Protein AF-A0A3D4TBX6-F1 (afdb_monomer_lite)

pLDDT: mean 85.85, std 11.61, range [38.22, 97.81]

Structure (mmCIF, N/CA/C/O backbone):
data_AF-A0A3D4TBX6-F1
#
_entry.id   AF-A0A3D4TBX6-F1
#
loop_
_atom_site.group_PDB
_atom_site.id
_atom_site.type_symbol
_atom_site.label_atom_id
_atom_site.label_alt_id
_atom_site.label_comp_id
_atom_site.label_asym_id
_atom_site.label_entity_id
_atom_site.label_seq_id
_atom_site.pdbx_PDB_ins_code
_atom_site.Cartn_x
_atom_site.Cartn_y
_atom_site.Cartn_z
_atom_site.occup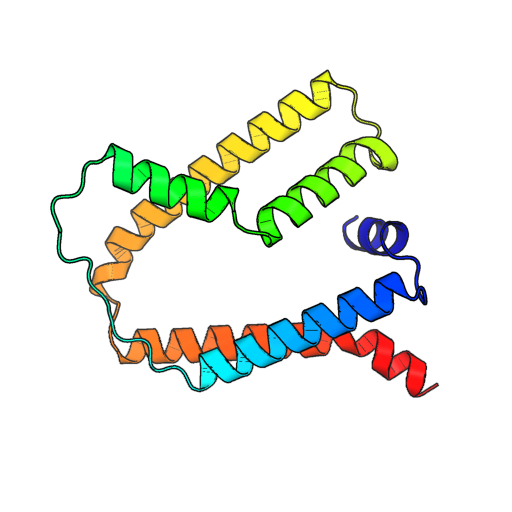ancy
_atom_site.B_iso_or_equiv
_atom_site.auth_seq_id
_atom_site.auth_comp_id
_atom_site.auth_asym_id
_atom_site.auth_atom_id
_atom_site.pdbx_PDB_model_num
ATOM 1 N N . MET A 1 1 ? 3.051 -11.072 -17.458 1.00 38.22 1 MET A N 1
ATOM 2 C CA . MET A 1 1 ? 3.569 -9.685 -17.540 1.00 38.22 1 MET A CA 1
ATOM 3 C C . MET A 1 1 ? 4.229 -9.220 -16.240 1.00 38.22 1 MET A C 1
ATOM 5 O O . MET A 1 1 ? 5.408 -8.909 -16.297 1.00 38.22 1 MET A O 1
ATOM 9 N N . LEU A 1 2 ? 3.565 -9.245 -15.072 1.00 41.22 2 LEU A N 1
ATOM 10 C CA . LEU A 1 2 ? 4.195 -8.851 -13.788 1.00 41.22 2 LEU A CA 1
ATOM 11 C C . LEU A 1 2 ? 5.423 -9.704 -13.398 1.00 41.22 2 LEU A C 1
ATOM 13 O O . LEU A 1 2 ? 6.410 -9.169 -12.903 1.00 41.22 2 LEU A O 1
ATOM 17 N N . SER A 1 3 ? 5.400 -11.010 -13.683 1.00 48.66 3 SER A N 1
ATOM 18 C CA . SER A 1 3 ? 6.542 -11.912 -13.461 1.00 48.66 3 SER A CA 1
ATOM 19 C C . SER A 1 3 ? 7.760 -11.591 -14.339 1.00 48.66 3 SER A C 1
ATOM 21 O O . SER A 1 3 ? 8.889 -11.701 -13.876 1.00 48.66 3 SER A O 1
ATOM 23 N N . TYR A 1 4 ? 7.541 -11.143 -15.580 1.00 54.47 4 TYR A N 1
ATOM 24 C CA . TYR A 1 4 ? 8.605 -10.782 -16.525 1.00 54.47 4 TYR A CA 1
ATOM 25 C C . TYR A 1 4 ? 9.318 -9.483 -16.122 1.00 54.47 4 TYR A C 1
ATOM 27 O O . TYR A 1 4 ? 10.529 -9.364 -16.259 1.00 54.47 4 TYR A O 1
ATOM 35 N N . PHE A 1 5 ? 8.581 -8.514 -15.575 1.00 56.22 5 PHE A N 1
ATOM 36 C CA . PHE A 1 5 ? 9.164 -7.273 -15.066 1.00 56.22 5 PHE A CA 1
ATOM 37 C C . PHE A 1 5 ? 9.994 -7.501 -13.794 1.00 56.22 5 PHE A C 1
ATOM 39 O O . PHE A 1 5 ? 11.101 -6.981 -13.686 1.00 56.22 5 PHE A O 1
ATOM 46 N N . ASN A 1 6 ? 9.496 -8.327 -12.864 1.00 54.22 6 ASN A N 1
ATOM 47 C CA . ASN A 1 6 ? 10.234 -8.695 -11.651 1.00 54.22 6 ASN A CA 1
ATOM 48 C C . ASN A 1 6 ? 11.604 -9.318 -11.989 1.00 54.22 6 ASN A C 1
ATOM 50 O O . ASN A 1 6 ? 12.613 -8.885 -11.442 1.00 54.22 6 ASN A O 1
ATOM 54 N N . ALA A 1 7 ? 11.636 -10.239 -1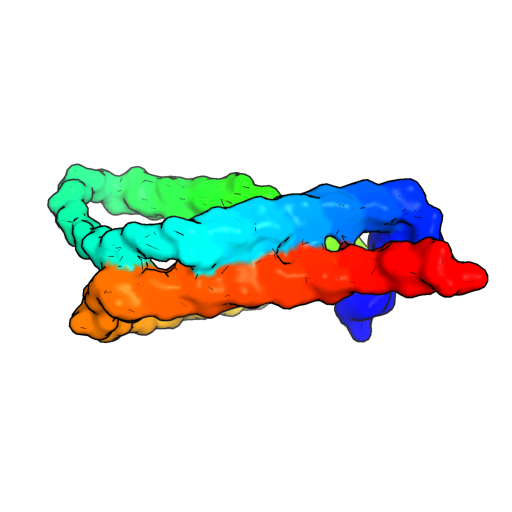2.960 1.00 59.41 7 ALA A N 1
ATOM 55 C CA . ALA A 1 7 ? 12.853 -10.926 -13.394 1.00 59.41 7 ALA A CA 1
ATOM 56 C C . ALA A 1 7 ? 13.886 -10.017 -14.093 1.00 59.41 7 ALA A C 1
ATOM 58 O O . ALA A 1 7 ? 15.078 -10.300 -14.034 1.00 59.41 7 ALA A O 1
ATOM 59 N N . ASN A 1 8 ? 13.451 -8.933 -14.749 1.00 60.09 8 ASN A N 1
ATOM 60 C CA . ASN A 1 8 ? 14.351 -7.996 -15.435 1.00 60.09 8 ASN A CA 1
ATOM 61 C C . ASN A 1 8 ? 14.835 -6.851 -14.534 1.00 60.09 8 ASN A C 1
ATOM 63 O O . ASN A 1 8 ? 15.919 -6.318 -14.757 1.00 60.09 8 ASN A O 1
ATOM 67 N N . LEU A 1 9 ? 14.049 -6.462 -13.523 1.00 65.56 9 LEU A N 1
ATOM 68 C CA . LEU A 1 9 ? 14.452 -5.433 -12.560 1.00 65.56 9 LEU A CA 1
ATOM 69 C C . LEU A 1 9 ? 15.446 -5.984 -11.528 1.00 65.56 9 LEU A C 1
ATOM 71 O O . LEU A 1 9 ? 16.379 -5.289 -11.131 1.00 65.56 9 LEU A O 1
ATOM 75 N N . PHE A 1 10 ? 15.254 -7.240 -11.121 1.00 70.88 10 PHE A N 1
ATOM 76 C CA . PHE A 1 10 ? 16.140 -7.953 -10.210 1.00 70.88 10 PHE A CA 1
ATOM 77 C C . PHE A 1 10 ? 16.469 -9.320 -10.815 1.00 70.88 10 PHE A C 1
ATOM 79 O O . PHE A 1 10 ? 15.698 -10.263 -10.630 1.00 70.88 10 PHE A O 1
ATOM 86 N N . PRO A 1 11 ? 17.586 -9.435 -11.560 1.00 70.88 11 PRO A N 1
ATOM 87 C CA . PRO A 1 11 ? 17.994 -10.700 -12.153 1.00 70.88 11 PRO A CA 1
ATOM 88 C C . PRO A 1 11 ? 18.055 -11.798 -11.094 1.00 70.88 11 PRO A C 1
ATOM 90 O O . PRO A 1 11 ? 18.594 -11.570 -10.005 1.00 70.88 11 PRO A O 1
ATOM 93 N N . SER A 1 12 ? 17.514 -12.970 -11.437 1.00 69.31 12 SER A N 1
ATOM 94 C CA . SER A 1 12 ? 17.438 -14.124 -10.542 1.00 69.31 12 SER A CA 1
ATOM 95 C C . SER A 1 12 ? 18.824 -14.501 -10.012 1.00 69.31 12 SER A C 1
ATOM 97 O O . SER A 1 12 ? 19.719 -14.787 -10.809 1.00 69.31 12 SER A O 1
ATOM 99 N N . GLY A 1 13 ? 18.999 -14.501 -8.692 1.00 75.75 13 GLY A N 1
ATOM 100 C CA . GLY A 1 13 ? 20.270 -14.808 -8.023 1.00 75.75 13 GLY A CA 1
ATOM 101 C C . GLY A 1 13 ? 21.196 -13.601 -7.831 1.00 75.75 13 GLY A C 1
ATOM 102 O O . GLY A 1 13 ? 22.307 -13.750 -7.324 1.00 75.75 13 GLY A O 1
ATOM 103 N N . SER A 1 14 ? 20.762 -12.392 -8.204 1.00 85.06 14 SER A N 1
ATOM 104 C CA . SER A 1 14 ? 21.531 -11.174 -7.936 1.00 85.06 14 SER A CA 1
ATOM 105 C C . SER A 1 14 ? 21.529 -10.804 -6.446 1.00 85.06 14 SER A C 1
ATOM 107 O O . SER A 1 14 ? 20.583 -11.066 -5.694 1.00 85.06 14 SER A O 1
ATOM 109 N N . TYR A 1 15 ? 22.589 -10.114 -6.011 1.00 86.69 15 TYR A N 1
ATOM 110 C CA . TYR A 1 15 ? 22.674 -9.577 -4.650 1.00 86.69 15 TYR A CA 1
ATOM 111 C C . TYR A 1 15 ? 21.533 -8.590 -4.350 1.00 86.69 15 TYR A C 1
ATOM 113 O O . TYR A 1 15 ? 20.940 -8.631 -3.274 1.00 86.69 15 TYR A O 1
ATOM 121 N N . ALA A 1 16 ? 21.170 -7.751 -5.327 1.00 85.06 16 ALA A N 1
ATOM 122 C CA . ALA A 1 16 ? 20.069 -6.799 -5.203 1.00 85.06 16 ALA A CA 1
ATOM 123 C C . ALA A 1 16 ? 18.716 -7.499 -4.992 1.00 85.06 16 ALA A C 1
ATOM 125 O O . ALA A 1 16 ? 17.951 -7.088 -4.121 1.00 85.06 16 ALA A O 1
ATOM 126 N N . GLU A 1 17 ? 18.440 -8.579 -5.731 1.00 85.25 17 GLU A N 1
ATOM 127 C CA . GLU A 1 17 ? 17.227 -9.378 -5.531 1.00 85.25 17 GLU A CA 1
ATOM 128 C C . GLU A 1 17 ? 17.169 -9.952 -4.112 1.00 85.25 17 GLU A C 1
ATOM 130 O O . GLU A 1 17 ? 16.158 -9.813 -3.420 1.00 85.25 17 GLU A O 1
ATOM 135 N N . THR A 1 18 ? 18.271 -10.556 -3.662 1.00 89.19 18 THR A N 1
ATOM 136 C CA . THR A 1 18 ? 18.374 -11.149 -2.324 1.00 89.19 18 THR A CA 1
ATOM 137 C C . THR A 1 18 ? 18.126 -10.102 -1.238 1.00 89.19 18 THR A C 1
ATOM 139 O O . THR A 1 18 ? 17.327 -10.337 -0.330 1.00 89.19 18 THR A O 1
ATOM 142 N N . LEU A 1 19 ? 18.737 -8.918 -1.355 1.00 90.12 19 LEU A N 1
ATOM 143 C CA . LEU A 1 19 ? 18.523 -7.814 -0.418 1.00 90.12 19 LEU A CA 1
ATOM 144 C C . LEU A 1 19 ? 17.065 -7.347 -0.382 1.00 90.12 19 LEU A C 1
ATOM 146 O O . LEU A 1 19 ? 16.511 -7.162 0.702 1.00 90.12 19 LEU A O 1
ATOM 150 N N . VAL A 1 20 ? 16.431 -7.172 -1.544 1.00 88.00 20 VAL A N 1
ATOM 151 C CA . VAL A 1 20 ? 15.031 -6.729 -1.630 1.00 88.00 20 VAL A CA 1
ATOM 152 C C . VAL A 1 20 ? 14.088 -7.776 -1.041 1.00 88.00 20 VAL A C 1
ATOM 154 O O . VAL A 1 20 ? 13.184 -7.424 -0.279 1.00 88.00 20 VAL A O 1
ATOM 157 N N . ARG A 1 21 ? 14.309 -9.064 -1.334 1.00 91.00 21 ARG A N 1
ATOM 158 C CA . ARG A 1 21 ? 13.512 -10.166 -0.776 1.00 91.00 21 ARG A CA 1
ATOM 159 C C . ARG A 1 21 ? 13.650 -10.251 0.738 1.00 91.00 21 ARG A C 1
ATOM 161 O O . ARG A 1 21 ? 12.633 -10.319 1.423 1.00 91.00 21 ARG A O 1
ATOM 168 N N . LEU A 1 22 ? 14.876 -10.209 1.263 1.00 93.38 22 LEU A N 1
ATOM 169 C CA . LEU A 1 22 ? 15.126 -10.257 2.705 1.00 93.38 22 LEU A CA 1
ATOM 170 C C . LEU A 1 22 ? 14.557 -9.026 3.414 1.00 93.38 22 LEU A C 1
ATOM 172 O O . LEU A 1 22 ? 13.814 -9.172 4.383 1.00 93.38 22 LEU A O 1
ATOM 176 N N . GLY A 1 23 ? 14.840 -7.824 2.909 1.00 92.75 23 GLY A N 1
ATOM 177 C CA . GLY A 1 23 ? 14.331 -6.577 3.481 1.00 92.75 23 GLY A CA 1
ATOM 178 C C . GLY A 1 23 ? 12.803 -6.519 3.479 1.00 92.75 23 GLY A C 1
ATOM 179 O O . GLY A 1 23 ? 12.191 -6.220 4.506 1.00 92.75 23 GLY A O 1
ATOM 180 N N . GLY A 1 24 ? 12.175 -6.881 2.357 1.00 91.69 24 GLY A N 1
ATOM 181 C CA . GLY A 1 24 ? 10.721 -6.960 2.242 1.00 91.69 24 GLY A CA 1
ATOM 182 C C . GLY A 1 24 ? 10.112 -8.020 3.162 1.00 91.69 24 GLY A C 1
ATOM 183 O O . GLY A 1 24 ? 9.108 -7.749 3.818 1.00 91.69 24 GLY A O 1
ATOM 184 N N . ALA A 1 25 ? 10.729 -9.201 3.275 1.00 95.25 25 ALA A N 1
ATOM 185 C CA . ALA A 1 25 ? 10.234 -10.272 4.136 1.00 95.25 25 ALA A CA 1
ATOM 186 C C . ALA A 1 25 ? 10.326 -9.883 5.615 1.00 95.25 25 ALA A C 1
ATOM 188 O O . ALA A 1 25 ? 9.357 -10.065 6.347 1.00 95.25 25 ALA A O 1
ATOM 189 N N . ILE A 1 26 ? 11.439 -9.281 6.049 1.00 96.06 26 ILE A N 1
ATOM 190 C CA . ILE A 1 26 ? 11.601 -8.769 7.419 1.00 96.06 26 ILE A CA 1
ATOM 191 C C . ILE A 1 26 ? 10.542 -7.707 7.720 1.00 96.06 26 ILE A C 1
ATOM 193 O O . ILE A 1 26 ? 9.869 -7.785 8.749 1.00 96.06 26 ILE A O 1
ATOM 197 N N . LEU A 1 27 ? 10.349 -6.747 6.812 1.00 94.62 27 LEU A N 1
ATOM 198 C CA . LEU A 1 27 ? 9.333 -5.708 6.958 1.00 94.62 27 LEU A CA 1
ATOM 199 C C . LEU A 1 27 ? 7.929 -6.314 7.106 1.00 94.62 27 LEU A C 1
ATOM 201 O O . LEU A 1 27 ? 7.202 -5.961 8.037 1.00 94.62 27 LEU A O 1
ATOM 205 N N . LEU A 1 28 ? 7.567 -7.261 6.239 1.00 96.00 28 LEU A N 1
ATOM 206 C CA . LEU A 1 28 ? 6.269 -7.935 6.273 1.00 96.00 28 LEU A CA 1
ATOM 207 C C . LEU A 1 28 ? 6.097 -8.811 7.521 1.00 96.00 28 LEU A C 1
ATOM 209 O O . LEU A 1 28 ? 5.012 -8.828 8.097 1.00 96.00 28 LEU A O 1
ATOM 213 N N . LEU A 1 29 ? 7.150 -9.482 7.996 1.00 97.12 29 LEU A N 1
ATOM 214 C CA . LEU A 1 29 ? 7.122 -10.242 9.250 1.00 97.12 29 LEU A CA 1
ATOM 215 C C . LEU A 1 29 ? 6.865 -9.328 10.450 1.00 97.12 29 LEU A C 1
ATOM 217 O O . LEU A 1 29 ? 5.981 -9.612 11.261 1.00 97.12 29 LEU A O 1
ATOM 221 N N . VAL A 1 30 ? 7.597 -8.215 10.547 1.00 96.62 30 VAL A N 1
ATOM 222 C CA . VAL A 1 30 ? 7.425 -7.231 11.626 1.00 96.62 30 VAL A CA 1
ATOM 223 C C . VAL A 1 30 ? 6.017 -6.638 11.590 1.00 96.62 30 VAL A C 1
ATOM 225 O O . VAL A 1 30 ? 5.349 -6.588 12.625 1.00 96.62 30 VAL A O 1
ATOM 228 N N . MET A 1 31 ? 5.524 -6.252 10.410 1.00 95.31 31 MET A N 1
ATOM 229 C CA . MET A 1 31 ? 4.153 -5.760 10.247 1.00 95.31 31 MET A CA 1
ATOM 230 C C . MET A 1 31 ? 3.108 -6.833 10.567 1.00 95.31 31 MET A C 1
ATOM 232 O O . MET A 1 31 ? 2.089 -6.523 11.184 1.00 95.31 31 MET A O 1
ATOM 236 N N . GLY A 1 32 ? 3.347 -8.084 10.182 1.00 97.12 32 GLY A N 1
ATOM 237 C CA . GLY A 1 32 ? 2.446 -9.206 10.421 1.00 97.12 32 GLY A CA 1
ATOM 238 C C . GLY A 1 32 ? 2.285 -9.505 11.906 1.00 97.12 32 GLY A C 1
ATOM 239 O O . GLY A 1 32 ? 1.176 -9.447 12.442 1.00 97.12 32 GLY A O 1
ATOM 240 N N . ILE A 1 33 ? 3.405 -9.730 12.598 1.00 97.12 33 ILE A N 1
ATOM 241 C CA . ILE A 1 33 ? 3.431 -9.953 14.051 1.00 97.12 33 ILE A CA 1
ATOM 242 C C . ILE A 1 33 ? 2.871 -8.731 14.786 1.00 97.12 33 ILE A C 1
ATOM 244 O O . ILE A 1 33 ? 2.074 -8.880 15.717 1.00 97.12 33 ILE A O 1
ATOM 248 N N . GLY A 1 34 ? 3.260 -7.528 14.356 1.00 96.25 34 GLY A N 1
ATOM 249 C CA . GLY A 1 34 ? 2.781 -6.270 14.916 1.00 96.25 34 GLY A CA 1
ATOM 250 C C . GLY A 1 34 ? 1.261 -6.153 14.852 1.00 96.25 34 GLY A C 1
ATOM 251 O O . GLY A 1 34 ? 0.640 -5.873 15.873 1.00 96.25 34 GLY A O 1
ATOM 252 N N . ASN A 1 35 ? 0.653 -6.437 13.697 1.00 95.81 35 ASN A N 1
ATOM 253 C CA . ASN A 1 35 ? -0.800 -6.389 13.535 1.00 95.81 35 ASN A CA 1
ATOM 254 C C . ASN A 1 35 ? -1.518 -7.487 14.330 1.00 95.81 35 ASN A C 1
ATOM 256 O O . ASN A 1 35 ? -2.506 -7.186 14.985 1.00 95.81 35 ASN A O 1
ATOM 260 N N . ILE A 1 36 ? -0.995 -8.717 14.405 1.00 95.88 36 ILE A N 1
ATOM 261 C CA . ILE A 1 36 ? -1.615 -9.780 15.226 1.00 95.88 36 ILE A CA 1
ATOM 262 C C . ILE A 1 36 ? -1.660 -9.400 16.713 1.00 95.88 36 ILE A C 1
ATOM 264 O O . ILE A 1 36 ? -2.643 -9.672 17.408 1.00 95.88 36 ILE A O 1
ATOM 268 N N . ARG A 1 37 ? -0.591 -8.770 17.210 1.00 94.25 37 ARG A N 1
ATOM 269 C CA . ARG A 1 37 ? -0.501 -8.296 18.600 1.00 94.25 37 ARG A CA 1
ATOM 270 C C . ARG A 1 37 ? -1.280 -7.004 18.831 1.00 94.25 37 ARG A C 1
ATOM 272 O O . ARG A 1 37 ? -1.534 -6.648 19.981 1.00 94.25 37 ARG A O 1
ATOM 279 N N . LYS A 1 38 ? -1.653 -6.295 17.768 1.00 90.31 38 LYS A N 1
ATOM 280 C CA . LYS A 1 38 ? -2.370 -5.031 17.857 1.00 90.31 38 LYS A CA 1
ATOM 281 C C . LYS A 1 38 ? -3.810 -5.262 18.313 1.00 90.31 38 LYS A C 1
ATOM 283 O O . LYS A 1 38 ? -4.461 -6.263 18.010 1.00 90.31 38 LYS A O 1
ATOM 288 N N . HIS A 1 39 ? -4.286 -4.309 19.100 1.00 85.88 39 HIS A N 1
ATOM 289 C CA . HIS A 1 39 ? -5.675 -4.196 19.515 1.00 85.88 39 HIS A CA 1
ATOM 290 C C . HIS A 1 39 ? -6.149 -2.792 19.149 1.00 85.88 39 HIS A C 1
ATOM 292 O O . HIS A 1 39 ? -6.298 -1.922 20.012 1.00 85.88 39 HIS A O 1
ATOM 298 N N . SER A 1 40 ? -6.289 -2.541 17.848 1.00 85.69 40 SER A N 1
ATOM 299 C CA . SER A 1 40 ? -6.754 -1.260 17.333 1.00 85.69 40 SER A CA 1
ATOM 300 C C . SER A 1 40 ? -8.120 -0.942 17.936 1.00 85.69 40 SER A C 1
ATOM 302 O O . SER A 1 40 ? -9.061 -1.731 17.854 1.00 85.69 40 SER A O 1
ATOM 304 N N . LYS A 1 41 ? -8.230 0.232 18.557 1.00 85.31 41 LYS A N 1
ATOM 305 C CA . LYS A 1 41 ? -9.506 0.734 19.065 1.00 85.31 41 LYS A CA 1
ATOM 306 C C . LYS A 1 41 ? -10.238 1.476 17.945 1.00 85.31 41 LYS A C 1
ATOM 308 O O . LYS A 1 41 ? -9.572 2.138 17.145 1.00 85.31 41 LYS A O 1
ATOM 313 N N . PRO A 1 42 ? -11.578 1.411 17.882 1.00 80.44 42 PRO A N 1
ATOM 314 C CA . PRO A 1 42 ? -12.360 2.265 17.002 1.00 80.44 42 PRO A CA 1
ATOM 315 C C . PRO A 1 42 ? -12.033 3.730 17.295 1.00 80.44 42 PRO A C 1
ATOM 317 O O . PRO A 1 42 ? -12.347 4.251 18.362 1.00 80.44 42 PRO A O 1
ATOM 320 N N . GLN A 1 43 ? -11.361 4.392 16.359 1.00 77.81 43 GLN A N 1
ATOM 321 C CA . GLN A 1 43 ? -11.141 5.828 16.418 1.00 77.81 43 GLN A CA 1
ATOM 322 C C . GLN A 1 43 ? -12.163 6.486 15.509 1.00 77.81 43 GLN A C 1
ATOM 324 O O . GLN A 1 43 ? -12.023 6.509 14.287 1.00 77.81 43 GLN A O 1
ATOM 329 N N . PHE A 1 44 ? -13.220 7.019 16.109 1.00 70.88 44 PHE A N 1
ATOM 330 C CA . PHE A 1 44 ? -14.103 7.919 15.391 1.00 70.88 44 PHE A CA 1
ATOM 331 C C . PHE A 1 44 ? -13.436 9.289 15.355 1.00 70.88 44 PHE A C 1
ATOM 333 O O . PHE A 1 44 ? -13.040 9.812 16.394 1.00 70.88 44 PHE A O 1
ATOM 340 N N . ALA A 1 45 ? -13.289 9.858 14.158 1.00 65.62 45 ALA A N 1
ATOM 341 C CA . ALA A 1 45 ? -12.802 11.220 14.015 1.00 65.62 45 ALA A CA 1
ATOM 342 C C . ALA A 1 45 ? -13.706 12.152 14.833 1.00 65.62 45 ALA A C 1
ATOM 344 O O . ALA A 1 45 ? -14.866 12.367 14.478 1.00 65.62 45 ALA A O 1
ATOM 345 N N . VAL A 1 46 ? -13.181 12.674 15.941 1.00 64.62 46 VAL A N 1
ATOM 346 C CA . VAL A 1 46 ? -13.759 13.844 16.595 1.00 64.62 46 VAL A CA 1
ATOM 347 C C . VAL A 1 46 ? -13.480 14.999 15.636 1.00 64.62 46 VAL A C 1
ATOM 349 O O . VAL A 1 46 ? -12.315 15.171 15.260 1.00 64.62 46 VAL A O 1
ATOM 352 N N . PRO A 1 47 ? -14.495 15.746 15.168 1.00 58.81 47 PRO A N 1
ATOM 353 C CA . PRO A 1 47 ? -14.280 16.856 14.255 1.00 58.81 47 PRO A CA 1
ATOM 354 C C . PRO A 1 47 ? -13.513 17.956 14.992 1.00 58.81 47 PRO A C 1
ATOM 356 O O . PRO A 1 47 ? -14.082 18.851 15.605 1.00 58.81 47 PRO A O 1
ATOM 359 N N . VAL A 1 48 ? -12.186 17.876 14.964 1.00 65.75 48 VAL A N 1
ATOM 360 C CA . VAL A 1 48 ? -11.334 19.010 15.292 1.00 65.75 48 VAL A CA 1
ATOM 361 C C . VAL A 1 48 ? -11.428 19.917 14.079 1.00 65.75 48 VAL A C 1
ATOM 363 O O . VAL A 1 48 ? -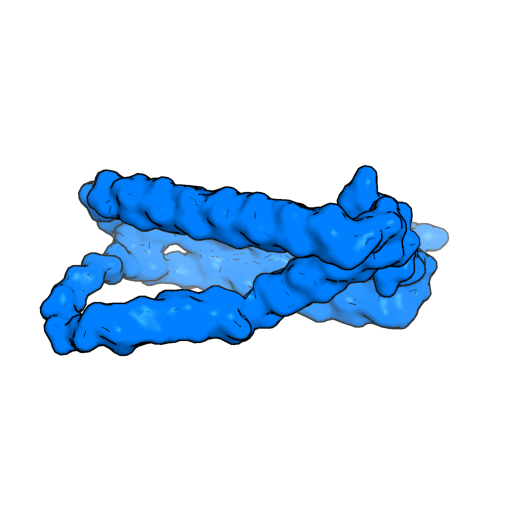10.991 19.516 13.000 1.00 65.75 48 VAL A O 1
ATOM 366 N N . TYR A 1 49 ? -12.019 21.102 14.235 1.00 58.88 49 TYR A N 1
ATOM 367 C CA . TYR A 1 49 ? -12.051 22.119 13.186 1.00 58.88 49 TYR A CA 1
ATOM 368 C C . TYR A 1 49 ? -10.611 22.423 12.746 1.00 58.88 49 TYR A C 1
ATOM 370 O O . TYR A 1 49 ? -9.861 23.148 13.397 1.00 58.88 49 TYR A O 1
ATOM 378 N N . ARG A 1 50 ? -10.193 21.783 11.656 1.00 68.00 50 ARG A N 1
ATOM 379 C CA . ARG A 1 50 ? -8.909 21.959 10.980 1.00 68.00 50 ARG A CA 1
ATOM 380 C C . ARG A 1 50 ? -9.239 22.533 9.612 1.00 68.00 50 ARG A C 1
ATOM 382 O O . ARG A 1 50 ? -10.216 22.115 8.997 1.00 68.00 50 ARG A O 1
ATOM 389 N N . SER A 1 51 ? -8.429 23.480 9.143 1.00 85.44 51 SER A N 1
ATOM 390 C CA . SER A 1 51 ? -8.579 24.045 7.799 1.00 85.44 51 SER A CA 1
ATOM 391 C C . SER A 1 51 ? -8.723 22.915 6.762 1.00 85.44 51 SER A C 1
ATOM 393 O O . SER A 1 51 ? -7.893 21.998 6.781 1.00 85.44 51 SER A O 1
ATOM 395 N N . PRO A 1 52 ? -9.730 22.955 5.866 1.00 83.25 52 PRO A N 1
ATOM 396 C CA . PRO A 1 52 ? -9.893 21.969 4.795 1.00 83.25 52 PRO A CA 1
ATOM 397 C C . PRO A 1 52 ? -8.618 21.792 3.967 1.00 83.25 52 PRO A C 1
ATOM 399 O O . PRO A 1 52 ? -8.262 20.672 3.614 1.00 83.25 52 PRO A O 1
ATOM 402 N N . TRP A 1 53 ? -7.865 22.877 3.766 1.00 87.19 53 TRP A N 1
ATOM 403 C CA . TRP A 1 53 ? -6.563 22.853 3.105 1.00 87.19 53 TRP A CA 1
ATOM 404 C C . TRP A 1 53 ? -5.521 22.050 3.876 1.00 87.19 53 TRP A C 1
ATOM 406 O O . TRP A 1 53 ? -4.776 21.284 3.283 1.00 87.19 53 TRP A O 1
ATOM 416 N N . LEU A 1 54 ? -5.489 22.155 5.205 1.00 85.88 54 LEU A N 1
ATOM 417 C CA . LEU A 1 54 ? -4.563 21.372 6.024 1.00 85.88 54 LEU A CA 1
ATOM 418 C C . LEU A 1 54 ? -4.906 19.874 5.998 1.00 85.88 54 LEU A C 1
ATOM 420 O O . LEU A 1 54 ? -4.002 19.040 5.978 1.00 85.88 54 LEU A O 1
ATOM 424 N N . LEU A 1 55 ? -6.195 19.527 6.008 1.00 82.00 55 LEU A N 1
ATOM 425 C CA . LEU A 1 55 ? -6.662 18.143 5.861 1.00 82.00 55 LEU A CA 1
ATOM 426 C C . LEU A 1 55 ? -6.313 17.584 4.476 1.00 82.00 55 LEU A C 1
ATOM 428 O O . LEU A 1 55 ? -5.751 16.491 4.393 1.00 82.00 55 LEU A O 1
ATOM 432 N N . ALA A 1 56 ? -6.572 18.357 3.419 1.00 81.50 56 ALA A N 1
ATOM 433 C CA . ALA A 1 56 ? -6.214 18.006 2.049 1.00 81.50 56 ALA A CA 1
ATOM 434 C C . ALA A 1 56 ? -4.699 17.810 1.897 1.00 81.50 56 ALA A C 1
ATOM 436 O O . ALA A 1 56 ? -4.268 16.772 1.402 1.00 81.50 56 ALA A O 1
ATOM 437 N N . SER A 1 57 ? -3.883 18.735 2.410 1.00 83.56 57 SER A N 1
ATOM 438 C CA . SER A 1 57 ? -2.422 18.626 2.360 1.00 83.56 57 SER A CA 1
ATOM 439 C C . SER A 1 57 ? -1.900 17.422 3.137 1.00 83.56 57 SER A C 1
ATOM 441 O O . SER A 1 57 ? -1.002 16.743 2.657 1.00 83.56 57 SER A O 1
ATOM 443 N N . LYS A 1 58 ? -2.466 17.098 4.308 1.00 83.38 58 LYS A N 1
ATOM 444 C CA . LYS A 1 58 ? -2.082 15.882 5.046 1.00 83.38 58 LYS A CA 1
ATOM 445 C C . LYS A 1 58 ? -2.410 14.608 4.272 1.00 83.38 58 LYS A C 1
ATOM 447 O O . LYS A 1 58 ? -1.574 13.711 4.228 1.00 83.38 58 LYS A O 1
ATOM 452 N N . GLY A 1 59 ? -3.594 14.538 3.663 1.00 80.00 59 GLY A N 1
ATOM 453 C CA . GLY A 1 59 ? -3.979 13.415 2.806 1.00 80.00 59 GLY A CA 1
ATOM 454 C C . GLY A 1 59 ? -3.061 13.289 1.589 1.00 80.00 59 GLY A C 1
ATOM 455 O O . GLY A 1 59 ? -2.536 12.211 1.319 1.00 80.00 59 GLY A O 1
ATOM 456 N N . PHE A 1 60 ? -2.782 14.410 0.920 1.00 80.19 60 PHE A N 1
ATOM 457 C CA . PHE A 1 60 ? -1.864 14.456 -0.214 1.00 80.19 60 PHE A CA 1
ATOM 458 C C . PHE A 1 60 ? -0.449 14.025 0.179 1.00 80.19 60 PHE A C 1
ATOM 460 O O . PHE A 1 60 ? 0.116 13.152 -0.466 1.00 80.19 60 PHE A O 1
ATOM 467 N N . MET A 1 61 ? 0.111 14.570 1.265 1.00 83.56 61 MET A N 1
ATOM 468 C CA . MET A 1 61 ? 1.454 14.219 1.738 1.00 83.56 61 MET A CA 1
ATOM 469 C C . MET A 1 61 ? 1.560 12.759 2.176 1.00 83.56 61 MET A C 1
ATOM 471 O O . MET A 1 61 ? 2.601 12.150 1.957 1.00 83.56 61 MET A O 1
ATOM 475 N N . LEU A 1 62 ? 0.507 12.173 2.752 1.00 82.12 62 LEU A N 1
ATOM 476 C CA . LEU A 1 62 ? 0.503 10.752 3.105 1.00 82.12 62 LEU A CA 1
ATOM 477 C C . LEU A 1 62 ? 0.699 9.866 1.865 1.00 82.12 62 LEU A C 1
ATOM 479 O O . LEU A 1 62 ? 1.471 8.913 1.913 1.00 82.12 62 LEU A O 1
ATOM 483 N N . ASN A 1 63 ? 0.052 10.212 0.750 1.00 79.62 63 ASN A N 1
ATOM 484 C CA . ASN A 1 63 ? 0.205 9.511 -0.527 1.00 79.62 63 ASN A CA 1
ATOM 485 C C . ASN A 1 63 ? 1.514 9.876 -1.249 1.00 79.62 63 ASN A C 1
ATOM 487 O O . ASN A 1 63 ? 2.197 9.001 -1.789 1.00 79.62 63 ASN A O 1
ATOM 491 N N . ALA A 1 64 ? 1.891 11.155 -1.232 1.00 76.69 64 ALA A N 1
ATOM 492 C CA . ALA A 1 64 ? 3.077 11.683 -1.898 1.00 76.69 64 ALA A CA 1
ATOM 493 C C . ALA A 1 64 ? 4.387 11.351 -1.176 1.00 76.69 64 ALA A C 1
ATOM 495 O O . ALA A 1 64 ? 5.433 11.503 -1.783 1.00 76.69 64 ALA A O 1
ATOM 496 N N . LEU A 1 65 ? 4.365 10.926 0.091 1.00 80.62 65 LEU A N 1
ATOM 497 C CA . LEU A 1 65 ? 5.546 10.465 0.837 1.00 80.62 65 LEU A CA 1
ATOM 498 C C . LEU A 1 65 ? 5.537 8.951 1.076 1.00 80.62 65 LEU A C 1
ATOM 500 O O . LEU A 1 65 ? 6.442 8.432 1.726 1.00 80.62 65 LEU A O 1
ATOM 504 N N . ASN A 1 66 ? 4.538 8.228 0.562 1.00 85.31 66 ASN A N 1
ATOM 505 C CA . ASN A 1 66 ? 4.484 6.778 0.687 1.00 85.31 66 ASN A CA 1
ATOM 506 C C . ASN A 1 66 ? 5.604 6.145 -0.167 1.00 85.31 66 ASN A C 1
ATOM 508 O O . ASN A 1 66 ? 5.532 6.205 -1.399 1.00 85.31 66 ASN A O 1
ATOM 512 N N . PRO A 1 67 ? 6.620 5.501 0.441 1.00 78.50 67 PRO A N 1
ATOM 513 C CA . PRO A 1 67 ? 7.738 4.932 -0.310 1.00 78.50 67 PRO A CA 1
ATOM 514 C C . PRO A 1 67 ? 7.284 3.835 -1.282 1.00 78.50 67 PRO A C 1
ATOM 516 O O . PRO A 1 67 ? 7.841 3.707 -2.370 1.00 78.50 67 PRO A O 1
ATOM 519 N N . GLY A 1 68 ? 6.225 3.090 -0.944 1.00 81.94 68 GLY A N 1
ATOM 520 C CA . GLY A 1 68 ? 5.637 2.091 -1.835 1.00 81.94 68 GLY A CA 1
ATOM 521 C C . GLY A 1 68 ? 5.027 2.708 -3.095 1.00 81.94 68 GLY A C 1
ATOM 522 O O . GLY A 1 68 ? 5.147 2.131 -4.174 1.00 81.94 68 GLY A O 1
ATOM 523 N N . ASN A 1 69 ? 4.440 3.904 -2.990 1.00 84.88 69 ASN A N 1
ATOM 524 C CA . ASN A 1 69 ? 3.882 4.618 -4.138 1.00 84.88 69 ASN A CA 1
ATOM 525 C C . ASN A 1 69 ? 4.998 5.065 -5.100 1.00 84.88 69 ASN A C 1
ATOM 527 O O . ASN A 1 69 ? 4.902 4.827 -6.302 1.00 84.88 69 ASN A O 1
ATOM 531 N N . TYR A 1 70 ? 6.109 5.605 -4.581 1.00 83.81 70 TYR A N 1
ATOM 532 C CA . TYR A 1 70 ? 7.278 5.946 -5.407 1.00 83.81 70 TYR A CA 1
ATOM 533 C C . TYR A 1 70 ? 7.881 4.730 -6.107 1.00 83.81 70 TYR A C 1
ATOM 535 O O . TYR A 1 70 ? 8.105 4.772 -7.315 1.00 83.81 70 TYR A O 1
ATOM 543 N N . ILE A 1 71 ? 8.115 3.638 -5.370 1.00 82.62 71 ILE A N 1
ATOM 544 C CA . ILE A 1 71 ? 8.662 2.399 -5.944 1.00 82.62 71 ILE A CA 1
ATOM 545 C C . ILE A 1 71 ? 7.731 1.861 -7.040 1.00 82.62 71 ILE A C 1
ATOM 547 O O . ILE A 1 71 ? 8.201 1.412 -8.088 1.00 82.62 71 ILE A O 1
ATOM 551 N N . SER A 1 72 ? 6.415 1.958 -6.838 1.00 83.88 72 SER A N 1
ATOM 552 C CA . SER A 1 72 ? 5.414 1.539 -7.825 1.00 83.88 72 SER A CA 1
ATOM 553 C C . SER A 1 72 ? 5.469 2.393 -9.091 1.00 83.88 72 SER A C 1
ATOM 555 O O . SER A 1 72 ? 5.543 1.842 -10.187 1.00 83.88 72 SER A O 1
ATOM 557 N N . TRP A 1 73 ? 5.508 3.723 -8.970 1.00 88.62 73 TRP A N 1
ATOM 558 C CA . TRP A 1 73 ? 5.603 4.612 -10.132 1.00 88.62 73 TRP A CA 1
ATOM 559 C C . TRP A 1 73 ? 6.924 4.474 -10.885 1.00 88.62 73 TRP A C 1
ATOM 561 O O . TRP A 1 73 ? 6.915 4.485 -12.116 1.00 88.62 73 TRP A O 1
ATOM 571 N N . LEU A 1 74 ? 8.043 4.279 -10.180 1.00 86.50 74 LEU A N 1
ATOM 572 C CA . LEU A 1 74 ? 9.333 3.961 -10.801 1.00 86.50 74 LEU A CA 1
ATOM 573 C C . LEU A 1 74 ? 9.262 2.644 -11.580 1.00 86.50 74 LEU A C 1
ATOM 575 O O . LEU A 1 74 ? 9.705 2.578 -12.726 1.00 86.50 74 LEU A O 1
ATOM 579 N N . SER A 1 75 ? 8.645 1.619 -10.989 1.00 84.06 75 SER A N 1
ATOM 580 C CA . SER A 1 75 ? 8.471 0.310 -11.623 1.00 84.06 75 SER A CA 1
ATOM 581 C C . SER A 1 75 ? 7.606 0.396 -12.883 1.00 84.06 75 SER A C 1
ATOM 583 O O . SER A 1 75 ? 7.995 -0.080 -13.948 1.00 84.06 75 SER A O 1
ATOM 585 N N . ILE A 1 76 ? 6.454 1.066 -12.790 1.00 90.38 76 ILE A N 1
ATOM 586 C CA . ILE A 1 76 ? 5.557 1.307 -13.926 1.00 90.38 76 ILE A CA 1
ATOM 587 C C . ILE A 1 76 ? 6.275 2.118 -15.008 1.00 90.38 76 ILE A C 1
ATOM 589 O O . ILE A 1 76 ? 6.206 1.756 -16.178 1.00 90.38 76 ILE A O 1
ATOM 593 N N . SER A 1 77 ? 7.020 3.161 -14.635 1.00 91.00 77 SER A N 1
ATOM 594 C CA . SER A 1 77 ? 7.792 3.968 -15.587 1.00 91.00 77 SER A CA 1
ATOM 595 C C . SER A 1 77 ? 8.801 3.119 -16.347 1.00 91.00 77 SER A C 1
ATOM 597 O O . SER A 1 77 ? 8.838 3.159 -17.576 1.00 91.00 77 SER A O 1
ATOM 599 N N . ALA A 1 78 ? 9.585 2.305 -15.638 1.00 87.19 78 ALA A N 1
ATOM 600 C CA . ALA A 1 78 ? 10.545 1.407 -16.264 1.00 87.19 78 ALA A CA 1
ATOM 601 C C . ALA A 1 78 ? 9.857 0.414 -17.214 1.00 87.19 78 ALA A C 1
ATOM 603 O O . ALA A 1 78 ? 10.385 0.152 -18.294 1.00 87.19 78 ALA A O 1
ATOM 604 N N . LEU A 1 79 ? 8.671 -0.088 -16.856 1.00 87.31 79 LEU A N 1
ATOM 605 C CA . LEU A 1 79 ? 7.880 -0.982 -17.701 1.00 87.31 79 LEU A CA 1
ATOM 606 C C . LEU A 1 79 ? 7.383 -0.280 -18.973 1.00 87.31 79 LEU A C 1
ATOM 608 O O . LEU A 1 79 ? 7.582 -0.792 -20.073 1.00 87.31 79 LEU A O 1
ATOM 612 N N . LEU A 1 80 ? 6.782 0.904 -18.850 1.00 91.56 80 LEU A N 1
ATOM 613 C CA . LEU A 1 80 ? 6.259 1.641 -20.004 1.00 91.56 80 LEU A CA 1
ATOM 614 C C . LEU A 1 80 ? 7.371 2.063 -20.972 1.00 91.56 80 LEU A C 1
ATOM 616 O O . LEU A 1 80 ? 7.164 2.046 -22.182 1.00 91.56 80 LEU A O 1
ATOM 620 N N . ILE A 1 81 ? 8.545 2.428 -20.448 1.00 91.06 81 ILE A N 1
ATOM 621 C CA . ILE A 1 81 ? 9.678 2.921 -21.243 1.00 91.06 81 ILE A CA 1
ATOM 622 C C . ILE A 1 81 ? 10.459 1.769 -21.881 1.00 91.06 81 ILE A C 1
ATOM 624 O O . ILE A 1 81 ? 10.694 1.784 -23.089 1.00 91.06 81 ILE A O 1
ATOM 628 N N . ASN A 1 82 ? 10.883 0.794 -21.075 1.00 86.06 82 ASN A N 1
ATOM 629 C CA . ASN A 1 82 ? 11.892 -0.186 -21.486 1.00 86.06 82 ASN A CA 1
ATOM 630 C C . ASN A 1 82 ? 11.297 -1.506 -21.974 1.00 86.06 82 ASN A C 1
ATOM 632 O O . ASN A 1 82 ? 11.987 -2.244 -22.665 1.00 86.06 82 ASN A O 1
ATOM 636 N N . VAL A 1 83 ? 10.055 -1.820 -21.594 1.00 85.88 83 VAL A N 1
ATOM 637 C CA . VAL A 1 83 ? 9.403 -3.083 -21.972 1.00 85.88 83 VAL A CA 1
ATOM 638 C C . VAL A 1 83 ? 8.345 -2.839 -23.035 1.00 85.88 83 VAL A C 1
ATOM 640 O O . VAL A 1 83 ? 8.352 -3.485 -24.076 1.00 85.88 83 VAL A O 1
ATOM 643 N N . ASN A 1 84 ? 7.442 -1.890 -22.789 1.00 88.19 84 ASN A N 1
ATOM 644 C CA . ASN A 1 84 ? 6.338 -1.621 -23.706 1.00 88.19 84 ASN A CA 1
ATOM 645 C C . ASN A 1 84 ? 6.677 -0.560 -24.762 1.00 88.19 84 ASN A C 1
ATOM 647 O O . ASN A 1 84 ? 5.893 -0.363 -25.683 1.00 88.19 84 ASN A O 1
ATOM 651 N N . HIS A 1 85 ? 7.811 0.133 -24.619 1.00 92.12 85 HIS A N 1
ATOM 652 C CA . HIS A 1 85 ? 8.293 1.162 -25.546 1.00 92.12 85 HIS A CA 1
ATOM 653 C C . HIS A 1 85 ? 7.263 2.247 -25.888 1.00 92.12 85 HIS A C 1
ATOM 655 O O . HIS A 1 85 ? 7.235 2.756 -27.006 1.00 92.12 85 HIS A O 1
ATOM 661 N N . TYR A 1 86 ? 6.438 2.643 -24.915 1.00 93.94 86 TYR A N 1
ATOM 662 C CA . TYR A 1 86 ? 5.437 3.688 -25.119 1.00 93.94 86 TYR A CA 1
ATOM 663 C C . TYR A 1 86 ? 6.125 4.994 -25.516 1.00 93.94 86 TYR A C 1
ATOM 665 O O . TYR A 1 86 ? 7.126 5.390 -24.908 1.00 93.94 86 TYR A O 1
ATOM 673 N N . SER A 1 87 ? 5.564 5.697 -26.490 1.00 96.62 87 SER A N 1
ATOM 674 C CA . SER A 1 87 ? 5.911 7.077 -26.823 1.00 96.62 87 SER A CA 1
ATOM 675 C C . SER A 1 87 ? 5.588 8.026 -25.664 1.00 96.62 87 SER A C 1
ATOM 677 O O . SER A 1 87 ? 4.873 7.686 -24.719 1.00 96.62 87 SER A O 1
ATOM 679 N N . ILE A 1 88 ? 6.097 9.259 -25.727 1.00 94.50 88 ILE A N 1
ATOM 680 C CA . ILE A 1 88 ? 5.801 10.264 -24.698 1.00 94.50 88 ILE A CA 1
ATOM 681 C C . ILE A 1 88 ? 4.292 10.529 -24.568 1.00 94.50 88 ILE A C 1
ATOM 683 O O . ILE A 1 88 ? 3.792 10.646 -23.453 1.00 94.50 88 ILE A O 1
ATOM 687 N N . GLY A 1 89 ? 3.558 10.555 -25.687 1.00 97.12 89 GLY A N 1
ATOM 688 C CA . GLY A 1 89 ? 2.110 10.777 -25.701 1.00 97.12 89 GLY A CA 1
ATOM 689 C C . GLY A 1 89 ? 1.330 9.633 -25.053 1.00 97.12 89 GLY A C 1
ATOM 690 O O . GLY A 1 89 ? 0.449 9.874 -24.230 1.00 97.12 89 GLY A O 1
ATOM 691 N N . GLU A 1 90 ? 1.691 8.384 -25.351 1.00 96.69 90 GLU A N 1
ATOM 692 C CA . GLU A 1 90 ? 1.058 7.204 -24.740 1.00 96.69 90 GLU A CA 1
ATOM 693 C C . GLU A 1 90 ? 1.322 7.132 -23.233 1.00 96.69 90 GLU A C 1
ATOM 695 O O . GLU A 1 90 ? 0.425 6.789 -22.462 1.00 96.69 90 GLU A O 1
ATOM 700 N N . ARG A 1 91 ? 2.527 7.517 -22.788 1.00 95.25 91 ARG A N 1
ATOM 701 C CA . ARG A 1 91 ? 2.849 7.619 -21.355 1.00 95.25 91 ARG A CA 1
ATOM 702 C C . ARG A 1 91 ? 1.960 8.646 -20.658 1.00 95.25 91 ARG A C 1
ATOM 704 O O . ARG A 1 91 ? 1.431 8.347 -19.592 1.00 95.25 91 ARG A O 1
ATOM 711 N N . TRP A 1 92 ? 1.766 9.825 -21.253 1.00 96.56 92 TRP A N 1
ATOM 712 C CA . TRP A 1 92 ? 0.881 10.853 -20.696 1.00 96.56 92 TRP A CA 1
ATOM 713 C C . TRP A 1 92 ? -0.550 10.348 -20.523 1.00 96.56 92 TRP A C 1
ATOM 715 O O . TRP A 1 92 ? -1.112 10.487 -19.437 1.00 96.56 92 TRP A O 1
ATOM 725 N N . TRP A 1 93 ? -1.114 9.707 -21.550 1.00 97.44 93 TRP A N 1
ATOM 726 C CA . TRP A 1 93 ? -2.459 9.134 -21.468 1.00 97.44 93 TRP A CA 1
ATOM 727 C C . TRP A 1 93 ? -2.564 8.013 -20.437 1.00 97.44 93 TRP A C 1
ATOM 729 O O . TRP A 1 93 ? -3.538 7.972 -19.684 1.00 97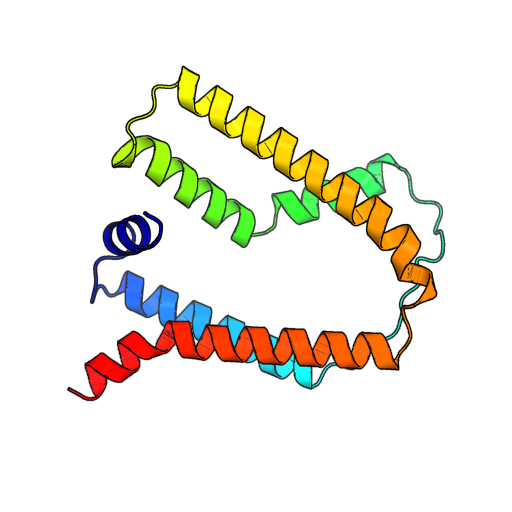.44 93 TRP A O 1
ATOM 739 N N . PHE A 1 94 ? -1.551 7.148 -20.347 1.00 95.75 94 PHE A N 1
ATOM 740 C CA . PHE A 1 94 ? -1.501 6.111 -19.322 1.00 95.75 94 PHE A CA 1
ATOM 741 C C . PHE A 1 94 ? -1.505 6.719 -17.914 1.00 95.75 94 PHE A C 1
ATOM 743 O O . PHE A 1 94 ? -2.333 6.340 -17.086 1.00 95.75 94 PHE A O 1
ATOM 750 N N . TYR A 1 95 ? -0.616 7.679 -17.639 1.00 94.56 95 TYR A N 1
ATOM 751 C CA . TYR A 1 95 ? -0.529 8.311 -16.322 1.00 94.56 95 TYR A CA 1
ATOM 752 C C . TYR A 1 95 ? -1.796 9.082 -15.965 1.00 94.56 95 TYR A C 1
ATOM 754 O O . TYR A 1 95 ? -2.285 8.950 -14.845 1.00 94.56 95 TYR A O 1
ATOM 762 N N . ALA A 1 96 ? -2.370 9.825 -16.913 1.00 95.94 96 ALA A N 1
ATOM 763 C CA . ALA A 1 96 ? -3.631 10.527 -16.706 1.00 95.94 96 ALA A CA 1
ATOM 764 C C . ALA A 1 96 ? -4.771 9.549 -16.376 1.00 95.94 96 ALA A C 1
ATOM 766 O O . ALA A 1 96 ? -5.469 9.732 -15.378 1.00 95.94 96 ALA A O 1
ATOM 767 N N . GLY A 1 97 ? -4.922 8.475 -17.159 1.00 96.94 97 GLY A N 1
ATOM 768 C CA . GLY A 1 97 ? -5.937 7.449 -16.917 1.00 96.94 97 GLY A CA 1
ATOM 769 C C . GLY A 1 97 ? -5.750 6.736 -15.576 1.00 96.94 97 GLY A C 1
ATOM 770 O O . GLY A 1 97 ? -6.721 6.538 -14.840 1.00 96.94 97 GLY A O 1
ATOM 771 N N . ALA A 1 98 ? -4.507 6.408 -15.216 1.00 94.19 98 ALA A N 1
ATOM 772 C CA . ALA A 1 98 ? -4.180 5.795 -13.933 1.00 94.19 98 ALA A CA 1
ATOM 773 C C . ALA A 1 98 ? -4.516 6.725 -12.757 1.00 94.19 98 ALA A C 1
ATOM 775 O O . ALA A 1 98 ? -5.180 6.291 -11.819 1.00 94.19 98 ALA A O 1
ATOM 776 N N . LEU A 1 99 ? -4.134 8.005 -12.819 1.00 92.12 99 LEU A N 1
ATOM 777 C CA . LEU A 1 99 ? -4.431 8.984 -11.768 1.00 92.12 99 LEU A CA 1
ATOM 778 C C . LEU A 1 99 ? -5.936 9.215 -11.598 1.00 92.12 99 LEU A C 1
ATOM 780 O O . LEU A 1 99 ? -6.417 9.217 -10.467 1.00 92.12 99 LEU A O 1
ATOM 784 N N . ILE A 1 100 ? -6.687 9.347 -12.697 1.00 94.12 100 ILE A N 1
ATOM 785 C CA . ILE A 1 100 ? -8.153 9.484 -12.655 1.00 94.12 100 ILE A CA 1
ATOM 786 C C . ILE A 1 100 ? -8.787 8.242 -12.021 1.00 94.12 100 ILE A C 1
ATOM 788 O O . ILE A 1 100 ? -9.668 8.364 -11.172 1.00 94.12 100 ILE A O 1
ATOM 792 N N . SER A 1 101 ? -8.322 7.050 -12.397 1.00 94.94 101 SER A N 1
ATOM 793 C CA . SER A 1 101 ? -8.846 5.788 -11.864 1.00 94.94 101 SER A CA 1
ATOM 794 C C . SER A 1 101 ? -8.538 5.625 -10.375 1.00 94.94 101 SER A C 1
ATOM 796 O O . SER A 1 101 ? -9.417 5.232 -9.610 1.00 94.94 101 SER A O 1
ATOM 798 N N . ILE A 1 102 ? -7.314 5.961 -9.951 1.00 91.06 102 ILE A N 1
ATOM 799 C CA . ILE A 1 102 ? -6.909 5.946 -8.539 1.00 91.06 102 ILE A CA 1
ATOM 800 C C . ILE A 1 102 ? -7.762 6.934 -7.749 1.00 91.06 102 ILE A C 1
ATOM 802 O O . ILE A 1 102 ? -8.367 6.543 -6.756 1.00 91.06 102 ILE A O 1
ATOM 806 N N . PHE A 1 103 ? -7.875 8.178 -8.215 1.00 86.75 103 PHE A N 1
ATOM 807 C CA . PHE A 1 103 ? -8.688 9.198 -7.559 1.00 86.75 103 PHE A CA 1
ATOM 808 C C . PHE A 1 103 ? -10.157 8.770 -7.452 1.00 86.75 103 PHE A C 1
ATOM 810 O O . PHE A 1 103 ? -10.750 8.850 -6.377 1.00 86.75 103 PHE A O 1
ATOM 817 N N . GLY A 1 104 ? -10.732 8.241 -8.536 1.00 92.56 104 GLY A N 1
ATOM 818 C CA . GLY A 1 104 ? -12.089 7.698 -8.536 1.00 92.56 104 GLY A CA 1
ATOM 819 C C . GLY A 1 104 ? -12.262 6.564 -7.523 1.00 92.56 104 GLY A C 1
ATOM 820 O O . GLY A 1 104 ? -13.221 6.566 -6.751 1.00 92.56 104 GLY A O 1
ATOM 821 N N . MET A 1 105 ? -11.311 5.630 -7.458 1.00 93.94 105 MET A N 1
ATOM 822 C CA . MET A 1 105 ? -11.337 4.546 -6.476 1.00 93.94 105 MET A CA 1
ATOM 823 C C . MET A 1 105 ? -11.207 5.067 -5.039 1.00 93.94 105 MET A C 1
ATOM 825 O O . MET A 1 105 ? -11.951 4.628 -4.164 1.00 93.94 105 MET A O 1
ATOM 829 N N . GLU A 1 106 ? -10.319 6.025 -4.777 1.00 87.62 106 GLU A N 1
ATOM 830 C CA . GLU A 1 106 ? -10.174 6.644 -3.455 1.00 87.62 106 GLU A CA 1
ATOM 831 C C . GLU A 1 106 ? -11.459 7.366 -3.024 1.00 87.62 106 GLU A C 1
ATOM 833 O O . GLU A 1 106 ? -11.886 7.220 -1.874 1.00 87.62 106 GLU A O 1
ATOM 838 N N . MET A 1 107 ? -12.137 8.066 -3.942 1.00 87.44 107 MET A N 1
ATOM 839 C CA . MET A 1 107 ? -13.457 8.648 -3.677 1.00 87.44 107 MET A CA 1
ATOM 840 C C . MET A 1 107 ? -14.488 7.570 -3.325 1.00 87.44 107 MET A C 1
ATOM 842 O O . MET A 1 107 ? -15.220 7.720 -2.345 1.00 87.44 107 MET A O 1
ATOM 846 N N . LEU A 1 108 ? -14.536 6.463 -4.074 1.00 91.69 108 LEU A N 1
ATOM 847 C CA . LEU A 1 108 ? -15.442 5.347 -3.782 1.00 91.69 108 LEU A CA 1
ATOM 848 C C . LEU A 1 108 ? -15.154 4.715 -2.415 1.00 91.69 108 LEU A C 1
ATOM 850 O O . LEU A 1 108 ? -16.092 4.437 -1.664 1.00 91.69 108 LEU A O 1
ATOM 854 N N . ILE A 1 109 ? -13.880 4.539 -2.055 1.00 88.56 109 ILE A N 1
ATOM 855 C CA . ILE A 1 109 ? -13.471 4.044 -0.734 1.00 88.56 109 ILE A CA 1
ATOM 856 C C . ILE A 1 109 ? -13.913 5.018 0.358 1.00 88.56 109 ILE A C 1
ATOM 858 O O . ILE A 1 109 ? -14.475 4.579 1.359 1.00 88.56 109 ILE A O 1
ATOM 862 N N . ALA A 1 110 ? -13.711 6.325 0.177 1.00 86.00 110 ALA A N 1
ATOM 863 C CA . ALA A 1 110 ? -14.116 7.335 1.152 1.00 86.00 110 ALA A CA 1
ATOM 864 C C . ALA A 1 110 ? -15.641 7.344 1.369 1.00 86.00 110 ALA A C 1
ATOM 866 O O . ALA A 1 110 ? -16.112 7.354 2.512 1.00 86.00 110 ALA A O 1
ATOM 867 N N . LEU A 1 111 ? -16.419 7.256 0.285 1.00 86.44 111 LEU A N 1
ATOM 868 C CA . LEU A 1 111 ? -17.878 7.132 0.344 1.00 86.44 111 LEU A CA 1
ATOM 869 C C . LEU A 1 111 ? -18.315 5.813 1.006 1.00 86.44 111 LEU A C 1
ATOM 871 O O . LEU A 1 111 ? -19.253 5.797 1.807 1.00 86.44 111 LEU A O 1
ATOM 875 N N . GLY A 1 112 ? -17.624 4.708 0.716 1.00 87.56 112 GLY A N 1
ATOM 876 C C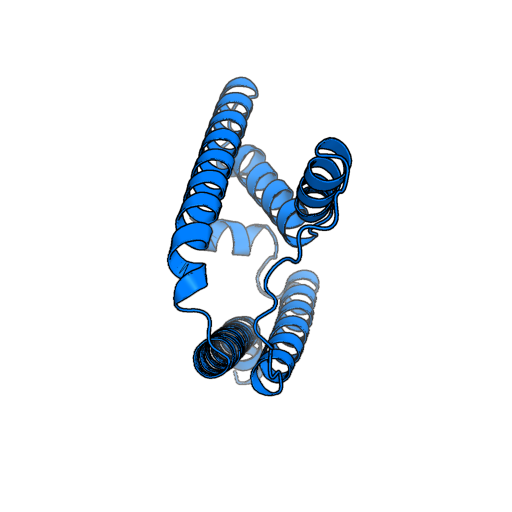A . GLY A 1 112 ? -17.862 3.406 1.340 1.00 87.56 112 GLY A CA 1
ATOM 877 C C . GLY A 1 112 ? -17.536 3.398 2.836 1.00 87.56 112 GLY A C 1
ATOM 878 O O . GLY A 1 112 ? -18.314 2.882 3.640 1.00 87.56 112 GLY A O 1
ATOM 879 N N . ALA A 1 113 ? -16.439 4.039 3.235 1.00 84.62 113 ALA A N 1
ATOM 880 C CA . ALA A 1 113 ? -16.010 4.149 4.625 1.00 84.62 113 ALA A CA 1
ATOM 881 C C . ALA A 1 113 ? -17.054 4.867 5.491 1.00 84.62 113 ALA A C 1
ATOM 883 O O . ALA A 1 113 ? -17.303 4.445 6.623 1.00 84.62 113 ALA A O 1
ATOM 884 N N . ALA A 1 114 ? -17.728 5.890 4.949 1.00 79.81 114 ALA A N 1
ATOM 885 C CA . ALA A 1 114 ? -18.825 6.572 5.637 1.00 79.81 114 ALA A CA 1
ATOM 886 C C . ALA A 1 114 ? -19.973 5.612 6.006 1.00 79.81 114 ALA A C 1
ATOM 888 O O . ALA A 1 114 ? -20.544 5.734 7.089 1.00 79.81 114 ALA A O 1
ATOM 889 N N . LYS A 1 115 ? -20.263 4.618 5.154 1.00 83.81 115 LYS A N 1
ATOM 890 C CA . LYS A 1 115 ? -21.279 3.582 5.415 1.00 83.81 115 LYS A CA 1
ATOM 891 C C . LYS A 1 115 ? -20.781 2.502 6.378 1.00 83.81 115 LYS A C 1
ATOM 893 O O . LYS A 1 115 ? -21.530 2.055 7.243 1.00 83.81 115 LYS A O 1
ATOM 898 N N . ILE A 1 116 ? -19.516 2.094 6.254 1.00 84.56 116 ILE A N 1
ATOM 899 C CA . ILE A 1 116 ? -18.914 1.034 7.084 1.00 84.56 116 ILE A CA 1
ATOM 900 C C . ILE A 1 116 ? -18.714 1.498 8.530 1.00 84.56 116 ILE A C 1
ATOM 902 O O . ILE A 1 116 ? -18.770 0.673 9.440 1.00 84.56 116 ILE A O 1
ATOM 906 N N . LYS A 1 117 ? -18.542 2.807 8.764 1.00 80.25 117 LYS A N 1
ATOM 907 C CA . LYS A 1 117 ? -18.303 3.399 10.090 1.00 80.25 117 LYS A CA 1
ATOM 908 C C . LYS A 1 117 ? -19.262 2.890 11.175 1.00 80.25 117 LYS A C 1
ATOM 910 O O . LYS A 1 117 ? -18.813 2.652 12.291 1.00 80.25 117 LYS A O 1
ATOM 915 N N . ALA A 1 118 ? -20.540 2.678 10.850 1.00 81.50 118 ALA A N 1
ATOM 916 C CA . ALA A 1 118 ? -21.546 2.175 11.793 1.00 81.50 118 ALA A CA 1
ATOM 917 C C . ALA A 1 118 ? -21.275 0.740 12.296 1.00 81.50 118 ALA A C 1
ATOM 919 O O . ALA A 1 118 ? -21.729 0.368 13.374 1.00 81.50 118 ALA A O 1
ATOM 920 N N . TYR A 1 119 ? -20.509 -0.056 11.546 1.00 84.94 119 TYR A N 1
ATOM 921 C CA . TYR A 1 119 ? -20.181 -1.450 11.859 1.00 84.94 119 TYR A CA 1
ATOM 922 C C . TYR A 1 119 ? -18.798 -1.618 12.513 1.00 84.94 119 TYR A C 1
ATOM 924 O O . TYR A 1 119 ? -18.427 -2.727 12.911 1.00 84.94 119 TYR A O 1
ATOM 932 N N . ILE A 1 120 ? -18.023 -0.532 12.644 1.00 86.19 120 ILE A N 1
ATOM 933 C CA . ILE A 1 120 ? -16.687 -0.561 13.246 1.00 86.19 120 ILE A CA 1
ATOM 934 C C . ILE A 1 120 ? -16.823 -0.678 14.768 1.00 86.19 120 ILE A C 1
ATOM 936 O O . ILE A 1 120 ? -16.972 0.305 15.489 1.00 86.19 120 ILE A O 1
ATOM 940 N N . SER A 1 121 ? -16.744 -1.913 15.256 1.00 90.50 121 SER A N 1
ATOM 941 C CA . SER A 1 121 ? -16.655 -2.255 16.678 1.00 90.50 121 SER A CA 1
ATOM 942 C C . SER A 1 121 ? -15.236 -2.683 17.056 1.00 90.50 121 SER A C 1
ATOM 944 O O . SER A 1 121 ? -14.424 -3.016 16.193 1.00 90.50 121 SER A O 1
ATOM 946 N N . GLU A 1 122 ? -14.933 -2.756 18.352 1.00 89.44 122 GLU A N 1
ATOM 947 C CA . GLU A 1 122 ? -13.653 -3.302 18.833 1.00 89.44 122 GLU A CA 1
ATOM 948 C C . GLU A 1 122 ? -13.407 -4.729 18.321 1.00 89.44 122 GLU A C 1
ATOM 950 O O . GLU A 1 122 ? -12.304 -5.065 17.892 1.00 89.44 122 GLU A O 1
ATOM 955 N N . LYS A 1 123 ? -14.460 -5.559 18.281 1.00 91.12 123 LYS A N 1
ATOM 956 C CA . LYS A 1 123 ? -14.395 -6.921 17.729 1.00 91.12 123 LYS A CA 1
ATOM 957 C C . LYS A 1 123 ? -14.068 -6.908 16.236 1.00 91.12 123 LYS A C 1
ATOM 959 O O . LYS A 1 123 ? -13.291 -7.746 15.782 1.00 91.12 123 LYS A O 1
ATOM 964 N N . PHE A 1 124 ? -14.644 -5.974 15.478 1.00 91.44 124 PHE A N 1
ATOM 965 C CA . PHE A 1 124 ? -14.333 -5.804 14.059 1.00 91.44 124 PHE A CA 1
ATOM 966 C C . PHE A 1 124 ? -12.875 -5.380 13.858 1.00 91.44 124 PHE A C 1
ATOM 968 O O . PHE A 1 124 ? -12.162 -6.028 13.097 1.00 91.44 124 PHE A O 1
ATOM 975 N N . MET A 1 125 ? -12.408 -4.366 14.592 1.00 92.75 125 MET A N 1
ATOM 976 C CA . MET A 1 125 ? -11.020 -3.896 14.512 1.00 92.75 125 MET A CA 1
ATOM 977 C C . MET A 1 125 ? -10.023 -4.999 14.874 1.00 92.75 125 MET A C 1
ATOM 979 O O . MET A 1 125 ? -9.028 -5.172 14.178 1.00 92.75 125 MET A O 1
ATOM 983 N N . ARG A 1 126 ? -10.326 -5.820 15.888 1.00 94.12 126 ARG A N 1
ATOM 984 C CA . ARG A 1 126 ? -9.499 -6.983 16.230 1.00 94.12 126 ARG A CA 1
ATOM 985 C C . ARG A 1 126 ? -9.442 -8.013 15.102 1.00 94.12 126 ARG A C 1
ATOM 987 O O . ARG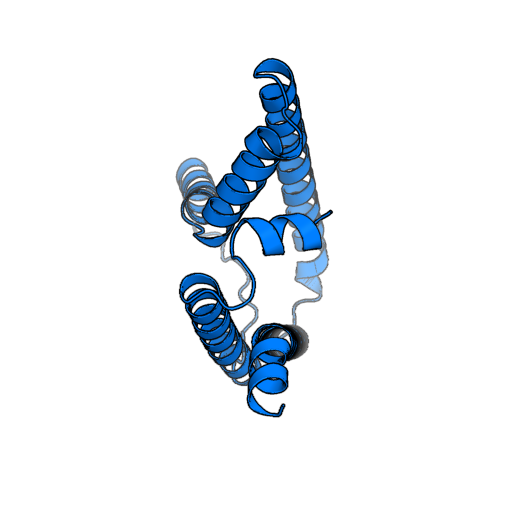 A 1 126 ? -8.374 -8.546 14.822 1.00 94.12 126 ARG A O 1
ATOM 994 N N . ARG A 1 127 ? -10.572 -8.319 14.456 1.00 94.31 127 ARG A N 1
ATOM 995 C CA . ARG A 1 127 ? -10.585 -9.227 13.295 1.00 94.31 127 ARG A CA 1
ATOM 996 C C . ARG A 1 127 ? -9.778 -8.646 12.138 1.00 94.31 127 ARG A C 1
ATOM 998 O O . ARG A 1 127 ? -9.029 -9.386 11.515 1.00 94.31 127 ARG A O 1
ATOM 1005 N N . LEU A 1 128 ? -9.898 -7.344 11.887 1.00 93.38 128 LEU A N 1
ATOM 1006 C CA . LEU A 1 128 ? -9.142 -6.652 10.848 1.00 93.38 128 LEU A CA 1
ATOM 1007 C C . LEU A 1 128 ? -7.632 -6.721 11.107 1.00 93.38 128 LEU A C 1
ATOM 1009 O O . LEU A 1 128 ? -6.896 -7.145 10.224 1.00 93.38 128 LEU A O 1
ATOM 1013 N N . ASP A 1 129 ? -7.184 -6.382 12.317 1.00 95.25 129 ASP A N 1
ATOM 1014 C CA . ASP A 1 129 ? -5.780 -6.480 12.732 1.00 95.25 129 ASP A CA 1
ATOM 1015 C C . ASP A 1 129 ? -5.231 -7.909 12.534 1.00 95.25 129 ASP A C 1
ATOM 1017 O O . ASP A 1 129 ? -4.155 -8.097 11.965 1.00 95.25 129 ASP A O 1
ATOM 1021 N N . LEU A 1 130 ? -5.996 -8.937 12.923 1.00 96.69 130 LEU A N 1
ATOM 1022 C CA . LEU A 1 130 ? -5.608 -10.338 12.720 1.00 96.69 130 LEU A CA 1
ATOM 1023 C C . LEU A 1 130 ? -5.522 -10.715 11.238 1.00 96.69 130 LEU A C 1
ATOM 1025 O O . LEU A 1 130 ? -4.546 -11.339 10.830 1.00 96.69 130 LEU A O 1
ATOM 1029 N N . VAL A 1 131 ? -6.517 -10.335 10.431 1.00 97.12 131 VAL A N 1
ATOM 1030 C CA . VAL A 1 131 ? -6.536 -10.621 8.988 1.00 97.12 131 VAL A CA 1
ATOM 1031 C C . VAL A 1 131 ? -5.355 -9.947 8.299 1.00 97.12 131 VAL A C 1
ATOM 1033 O O . VAL A 1 131 ? -4.614 -10.619 7.588 1.00 97.12 131 VAL A O 1
ATOM 1036 N N . LEU A 1 132 ? -5.129 -8.654 8.549 1.00 96.31 132 LEU A N 1
ATOM 1037 C CA . LEU A 1 132 ? -3.983 -7.924 8.000 1.00 96.31 132 LEU A CA 1
ATOM 1038 C C . LEU A 1 132 ? -2.663 -8.570 8.427 1.00 96.31 132 LEU A C 1
ATOM 1040 O O . LEU A 1 132 ? -1.771 -8.762 7.604 1.00 96.31 132 LEU A O 1
ATOM 1044 N N . GLY A 1 133 ? -2.565 -8.963 9.696 1.00 97.38 133 GLY A N 1
ATOM 1045 C CA . GLY A 1 133 ? -1.406 -9.661 10.226 1.00 97.38 133 GLY A CA 1
ATOM 1046 C C . GLY A 1 133 ? -1.110 -10.976 9.503 1.00 97.38 133 GLY A C 1
ATOM 1047 O O . GLY A 1 133 ? 0.012 -11.181 9.042 1.00 97.38 133 GLY A O 1
ATOM 1048 N N . ILE A 1 134 ? -2.120 -11.836 9.341 1.00 97.81 134 ILE A N 1
ATOM 1049 C CA . ILE A 1 134 ? -2.002 -13.107 8.609 1.00 97.81 134 ILE A CA 1
ATOM 1050 C C . ILE A 1 134 ? -1.608 -12.857 7.154 1.00 97.81 134 ILE A C 1
ATOM 1052 O O . ILE A 1 134 ? -0.699 -13.512 6.649 1.00 97.81 134 ILE A O 1
ATOM 1056 N N . VAL A 1 135 ? -2.247 -11.891 6.492 1.00 97.62 135 VAL A N 1
ATOM 1057 C CA . VAL A 1 135 ? -1.942 -11.530 5.103 1.00 97.62 135 VAL A CA 1
ATOM 1058 C C . VAL A 1 135 ? -0.471 -11.133 4.959 1.00 97.62 135 VAL A C 1
ATOM 1060 O O . VAL A 1 135 ? 0.217 -11.666 4.088 1.00 97.62 135 VAL A O 1
ATOM 1063 N N . PHE A 1 136 ? 0.052 -10.274 5.839 1.00 97.31 136 PHE A N 1
ATOM 1064 C CA . PHE A 1 136 ? 1.466 -9.895 5.802 1.00 97.31 136 PHE A CA 1
ATOM 1065 C C . PHE A 1 136 ? 2.409 -11.079 6.045 1.00 97.31 136 PHE A C 1
ATOM 1067 O O . PHE A 1 136 ? 3.408 -11.201 5.339 1.00 97.31 136 PHE A O 1
ATOM 1074 N N . LEU A 1 137 ? 2.085 -11.983 6.974 1.00 97.44 137 LEU A N 1
ATOM 1075 C CA . LEU A 1 137 ? 2.893 -13.186 7.208 1.00 97.44 137 LEU A CA 1
ATOM 1076 C C . LEU A 1 137 ? 2.911 -14.120 5.992 1.00 97.44 137 LEU A C 1
ATOM 1078 O O . LEU A 1 137 ? 3.975 -14.608 5.615 1.00 97.44 137 LEU A O 1
ATOM 1082 N N . VAL A 1 138 ? 1.760 -14.336 5.349 1.00 97.38 138 VAL A N 1
ATOM 1083 C CA . VAL A 1 138 ? 1.672 -15.142 4.123 1.00 97.38 138 VAL A CA 1
ATOM 1084 C C . VAL A 1 138 ? 2.536 -14.526 3.025 1.00 97.38 138 VAL A C 1
ATOM 1086 O O . VAL A 1 138 ? 3.343 -15.229 2.420 1.00 97.38 138 VAL A O 1
ATOM 1089 N N . PHE A 1 139 ? 2.439 -13.212 2.803 1.00 95.44 139 PHE A N 1
ATOM 1090 C CA . PHE A 1 139 ? 3.273 -12.538 1.808 1.00 95.44 139 PHE A CA 1
ATOM 1091 C C . PHE A 1 139 ? 4.766 -12.577 2.151 1.00 95.44 139 PHE A C 1
ATOM 1093 O O . PHE A 1 139 ? 5.578 -12.727 1.240 1.00 95.44 139 PHE A O 1
ATOM 1100 N N . ALA A 1 140 ? 5.143 -12.511 3.431 1.00 96.12 140 ALA A N 1
ATOM 1101 C CA . ALA A 1 140 ? 6.537 -12.662 3.841 1.00 96.12 140 ALA A CA 1
ATOM 1102 C C . ALA A 1 140 ? 7.097 -14.047 3.477 1.00 96.12 140 ALA A C 1
ATOM 1104 O O . ALA A 1 140 ? 8.191 -14.145 2.919 1.00 96.12 140 ALA A O 1
ATOM 1105 N N . ILE A 1 141 ? 6.325 -15.109 3.740 1.00 95.25 141 ILE A N 1
ATOM 1106 C CA . ILE A 1 141 ? 6.698 -16.487 3.389 1.00 95.25 141 ILE A CA 1
ATOM 1107 C C . ILE A 1 141 ? 6.814 -16.629 1.872 1.00 95.25 141 ILE A C 1
ATOM 1109 O O . ILE A 1 141 ? 7.820 -17.130 1.375 1.00 95.25 141 ILE A O 1
ATOM 1113 N N . VAL A 1 142 ? 5.818 -16.145 1.125 1.00 93.94 142 VAL A N 1
ATOM 1114 C CA . VAL A 1 142 ? 5.828 -16.186 -0.345 1.00 93.94 142 VAL A CA 1
ATOM 1115 C C . VAL A 1 142 ? 7.050 -15.459 -0.914 1.00 93.94 142 VAL A C 1
ATOM 1117 O O . VAL A 1 142 ? 7.649 -15.933 -1.879 1.00 93.94 142 VAL A O 1
ATOM 1120 N N . LEU A 1 143 ? 7.451 -14.336 -0.314 1.00 92.00 143 LEU A N 1
ATOM 1121 C CA . LEU A 1 143 ? 8.577 -13.536 -0.788 1.00 92.00 143 LEU A CA 1
ATOM 1122 C C . LEU A 1 143 ? 9.934 -14.232 -0.587 1.00 92.00 143 LEU A C 1
ATOM 1124 O O . LEU A 1 143 ? 10.798 -14.128 -1.466 1.00 92.00 143 LEU A O 1
ATOM 1128 N N . ILE A 1 144 ? 10.112 -14.945 0.533 1.00 93.69 144 ILE A N 1
ATOM 1129 C CA . ILE A 1 144 ? 11.374 -15.618 0.888 1.00 93.69 144 ILE A CA 1
ATOM 1130 C C . ILE A 1 144 ? 11.463 -17.066 0.390 1.00 93.69 144 ILE A C 1
ATOM 1132 O O . ILE A 1 144 ? 12.557 -17.613 0.281 1.00 93.69 144 ILE A O 1
ATOM 1136 N N . TRP A 1 145 ? 10.330 -17.685 0.049 1.00 92.25 145 TRP A N 1
ATOM 1137 C CA . TRP A 1 145 ? 10.261 -19.080 -0.391 1.00 92.25 145 TRP A CA 1
ATOM 1138 C C . TRP A 1 145 ? 11.229 -19.447 -1.531 1.00 92.25 145 TRP A C 1
ATOM 1140 O O . TRP A 1 145 ? 11.845 -20.510 -1.437 1.00 92.25 145 TRP A O 1
ATOM 1150 N N . PRO A 1 146 ? 11.433 -18.614 -2.574 1.00 89.69 146 PRO A N 1
ATOM 1151 C CA . PRO A 1 146 ? 12.418 -18.913 -3.613 1.00 89.69 146 PRO A CA 1
ATOM 1152 C C . PRO A 1 146 ? 13.844 -19.039 -3.063 1.00 89.69 146 PRO A C 1
ATOM 1154 O O . PRO A 1 146 ? 14.519 -20.013 -3.364 1.00 89.69 146 PRO A O 1
ATOM 1157 N N . LEU A 1 147 ? 14.250 -18.133 -2.167 1.00 88.06 147 LEU A N 1
ATOM 1158 C CA . LEU A 1 147 ? 15.577 -18.158 -1.546 1.00 88.06 147 LEU A CA 1
ATOM 1159 C C . LEU A 1 147 ? 15.778 -19.421 -0.697 1.00 88.06 147 LEU A C 1
ATOM 1161 O O . LEU A 1 147 ? 16.829 -20.048 -0.752 1.00 88.06 147 LEU A O 1
ATOM 1165 N N . LEU A 1 148 ? 14.753 -19.824 0.063 1.00 88.56 148 LEU A N 1
ATOM 1166 C CA . LEU A 1 148 ? 14.795 -21.061 0.849 1.00 88.56 148 LEU A CA 1
ATOM 1167 C C . LEU A 1 148 ? 14.895 -22.301 -0.042 1.00 88.56 148 LEU A C 1
ATOM 1169 O O . LEU A 1 148 ? 15.649 -23.217 0.267 1.00 88.56 148 LEU A O 1
ATOM 1173 N N . ARG A 1 149 ? 14.146 -22.334 -1.149 1.00 89.56 149 ARG A N 1
ATOM 1174 C CA . ARG A 1 149 ? 14.202 -23.433 -2.117 1.00 89.56 149 ARG A CA 1
ATOM 1175 C C . ARG A 1 149 ? 15.596 -23.572 -2.725 1.00 89.56 149 ARG A C 1
ATOM 1177 O O . ARG A 1 149 ? 16.045 -24.699 -2.896 1.00 89.56 149 ARG A O 1
ATOM 1184 N N . ASP A 1 150 ? 16.238 -22.460 -3.060 1.00 85.44 150 ASP A N 1
ATOM 1185 C CA . ASP A 1 150 ? 17.561 -22.468 -3.684 1.00 85.44 150 ASP A CA 1
ATOM 1186 C C . ASP A 1 150 ? 18.662 -22.885 -2.696 1.00 85.44 150 ASP A C 1
ATOM 1188 O O . ASP A 1 150 ? 19.605 -23.550 -3.101 1.00 85.44 150 ASP A O 1
ATOM 1192 N N . LEU A 1 151 ? 18.514 -22.583 -1.399 1.00 83.25 151 LEU A N 1
ATOM 1193 C CA . LEU A 1 151 ? 19.422 -23.054 -0.339 1.00 83.25 151 LEU A CA 1
ATOM 1194 C C . LEU A 1 151 ? 19.300 -24.557 -0.029 1.00 83.25 151 LEU A C 1
ATOM 1196 O O . LEU A 1 151 ? 20.224 -25.140 0.530 1.00 83.25 151 LEU A O 1
ATOM 1200 N N . LEU A 1 152 ? 18.143 -25.162 -0.309 1.00 83.94 152 LEU A N 1
ATOM 1201 C CA . LEU A 1 152 ? 17.845 -26.571 -0.012 1.00 83.94 152 LEU A CA 1
ATOM 1202 C C . LEU A 1 152 ? 18.155 -27.523 -1.182 1.00 83.94 152 LEU A C 1
ATOM 1204 O O . LEU A 1 152 ? 17.884 -28.719 -1.071 1.00 83.94 152 LEU A O 1
ATOM 1208 N N . ARG A 1 153 ? 18.655 -26.999 -2.303 1.00 73.62 153 ARG A N 1
ATOM 1209 C CA . ARG A 1 153 ? 19.083 -27.753 -3.488 1.00 73.62 153 ARG A CA 1
ATOM 1210 C C . ARG A 1 153 ? 20.598 -27.862 -3.527 1.00 73.62 153 ARG A C 1
ATOM 1212 O O . ARG A 1 153 ? 21.061 -28.915 -4.009 1.00 73.62 153 ARG A O 1
#

Foldseek 3Di:
DVVVLLCVVAPPPDPVLVCCLVVLLVVLLCLLVVLLPDQDALDDDPPPPDPPVVVVVVVVCVQVVPVVNVVVVVSVVCCVCPPVNDDPVRVVVVVVVVVVVVVVVVVVVVVVCVVCSVVDHSVNSNVVSNVSSVVSNVVSCVSCVVVVVVVVD

Secondary structure (DSSP, 8-state):
-HHHHHHHHS-TT-HHHHHHHHHHHHHHHHHHHHHHH--------------HHHHHHHHHHHHHT-HHHHHHHHHHHHHHHHTS---HHHHHHHHHHHHHHHHHHHHHHHHHHHHHGGG--HHHHHHHHHHHHHHHHHHHHHHHHHHHHHHT-

Sequence (153 aa):
MLSYFNANLFPSGSYAETLVRLGGAILLLVMGIGNIRKHSKPQFAVPVYRSPWLLASKGFMLNALNPGNYISWLSISALLINVNHYSIGERWWFYAGALISIFGMEMLIALGAAKIKAYISEKFMRRLDLVLGIVFLVFAIVLIWPLLRDLLR

Radius of gyration: 19.71 Å; chains: 1; bounding box: 44×52×46 Å